Protein AF-0000000072587502 (afdb_homodimer)

Sequence (162 aa):
MARVSGKLDKDGNLVLLGAAIRARRKELAMSQEVLADFVEIDRSHLGKIERGERNVTFMNIIRIARVMQLLPSELLRNAGLMARVSGKLDKDGNLVLLGAAIRARRKELAMSQEVLADFVEIDRSHLGKIERGERNVTFMNIIRIARVMQLLPSELLRNAGL

Structure (mmCIF, N/CA/C/O backbone):
data_AF-0000000072587502-model_v1
#
loop_
_entity.id
_entity.type
_entity.pdbx_description
1 polymer 'DNA-binding regulatory protein'
#
loop_
_atom_site.group_PDB
_atom_site.id
_atom_site.type_symbol
_atom_site.label_atom_id
_atom_site.label_alt_id
_atom_site.label_comp_id
_atom_site.label_asym_id
_atom_site.label_entity_id
_atom_site.label_seq_id
_atom_site.pdbx_PDB_ins_code
_atom_site.Cartn_x
_atom_site.Cartn_y
_atom_site.Cartn_z
_atom_site.occupancy
_atom_site.B_iso_or_equiv
_atom_site.auth_seq_id
_atom_site.auth_comp_id
_atom_site.auth_asym_id
_atom_site.auth_atom_id
_atom_site.pdbx_PDB_model_num
ATOM 1 N N . MET A 1 1 ? -12.062 9.445 -20.156 1 27.28 1 MET A N 1
ATOM 2 C CA . MET A 1 1 ? -10.852 8.734 -19.766 1 27.28 1 MET A CA 1
ATOM 3 C C . MET A 1 1 ? -11.023 8.078 -18.406 1 27.28 1 MET A C 1
ATOM 5 O O . MET A 1 1 ? -11.422 8.727 -17.438 1 27.28 1 MET A O 1
ATOM 9 N N . ALA A 1 2 ? -11.18 6.875 -18.266 1 32.72 2 ALA A N 1
ATOM 10 C CA . ALA A 1 2 ? -11.68 6.215 -17.047 1 32.72 2 ALA A CA 1
ATOM 11 C C . ALA A 1 2 ? -10.773 6.488 -15.859 1 32.72 2 ALA A C 1
ATOM 13 O O . ALA A 1 2 ? -9.555 6.293 -15.945 1 32.72 2 ALA A O 1
ATOM 14 N N . ARG A 1 3 ? -10.859 7.648 -15.164 1 35.44 3 ARG A N 1
ATOM 15 C CA . ARG A 1 3 ? -10.086 7.984 -13.969 1 35.44 3 ARG A CA 1
ATOM 16 C C . ARG A 1 3 ? -9.617 6.723 -13.25 1 35.44 3 ARG A C 1
ATOM 18 O O . ARG A 1 3 ? -10.32 5.719 -13.227 1 35.44 3 ARG A O 1
ATOM 25 N N . VAL A 1 4 ? -8.539 6.562 -13.312 1 40.62 4 VAL A N 1
ATOM 26 C CA . VAL A 1 4 ? -7.973 5.367 -12.695 1 40.62 4 VAL A CA 1
ATOM 27 C C . VAL A 1 4 ? -8.859 4.906 -11.547 1 40.62 4 VAL A C 1
ATOM 29 O O . VAL A 1 4 ? -8.984 5.598 -10.531 1 40.62 4 VAL A O 1
ATOM 32 N N . SER A 1 5 ? -10.164 4.652 -11.742 1 41 5 SER A N 1
ATOM 33 C CA . SER A 1 5 ? -11.477 4.484 -11.125 1 41 5 SER A CA 1
ATOM 34 C C . SER A 1 5 ? -11.406 3.57 -9.914 1 41 5 SER A C 1
ATOM 36 O O . SER A 1 5 ? -10.711 2.549 -9.938 1 41 5 SER A O 1
ATOM 38 N N . GLY A 1 6 ? -11.398 4.16 -8.578 1 45.53 6 GLY A N 1
ATOM 39 C CA . GLY A 1 6 ? -11.953 3.443 -7.441 1 45.53 6 GLY A CA 1
ATOM 40 C C . GLY A 1 6 ? -12.883 2.314 -7.84 1 45.53 6 GLY A C 1
ATOM 41 O O . GLY A 1 6 ? -13.508 1.686 -6.98 1 45.53 6 GLY A O 1
ATOM 42 N N . LYS A 1 7 ? -13.445 2.52 -8.883 1 48.12 7 LYS A N 1
ATOM 43 C CA . LYS A 1 7 ? -14.469 1.604 -9.367 1 48.12 7 LYS A CA 1
ATOM 44 C C . LYS A 1 7 ? -14.047 0.15 -9.195 1 48.12 7 LYS A C 1
ATOM 46 O O . LYS A 1 7 ? -14.875 -0.717 -8.906 1 48.12 7 LYS A O 1
ATOM 51 N N . LEU A 1 8 ? -12.742 -0.02 -9.469 1 57.72 8 LEU A N 1
ATOM 52 C CA . LEU A 1 8 ? -12.57 -1.469 -9.422 1 57.72 8 LEU A CA 1
ATOM 53 C C . LEU A 1 8 ? -12.352 -1.941 -7.984 1 57.72 8 LEU A C 1
ATOM 55 O O . LEU A 1 8 ? -12.156 -3.135 -7.746 1 57.72 8 LEU A O 1
ATOM 59 N N . ASP A 1 9 ? -12.328 -0.805 -7.102 1 72.94 9 ASP A N 1
ATOM 60 C CA . ASP A 1 9 ? -12.258 -1.211 -5.699 1 72.94 9 ASP A CA 1
ATOM 61 C C . ASP A 1 9 ? -13.609 -1.732 -5.211 1 72.94 9 ASP A C 1
ATOM 63 O O . ASP A 1 9 ? -14.281 -1.08 -4.406 1 72.94 9 ASP A O 1
ATOM 67 N N . LYS A 1 10 ? -13.93 -2.803 -5.707 1 71.19 10 LYS A N 1
ATOM 68 C CA . LYS A 1 10 ? -15.234 -3.4 -5.422 1 71.19 10 LYS A CA 1
ATOM 69 C C . LYS A 1 10 ? -15.422 -3.619 -3.924 1 71.19 10 LYS A C 1
ATOM 71 O O . LYS A 1 10 ? -16.547 -3.553 -3.418 1 71.19 10 LYS A O 1
ATOM 76 N N . ASP A 1 11 ? -14.391 -3.713 -3.25 1 86.06 11 ASP A N 1
ATOM 77 C CA . ASP A 1 11 ? -14.469 -4.082 -1.839 1 86.06 11 ASP A CA 1
ATOM 78 C C . ASP A 1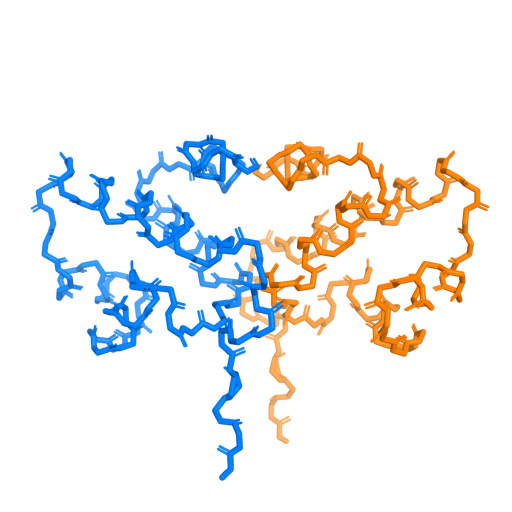 11 ? -14.312 -2.854 -0.943 1 86.06 11 ASP A C 1
ATOM 80 O O . ASP A 1 11 ? -14.414 -2.955 0.281 1 86.06 11 ASP A O 1
ATOM 84 N N . GLY A 1 12 ? -14.133 -1.684 -1.481 1 94.06 12 GLY A N 1
ATOM 85 C CA . GLY A 1 12 ? -14.047 -0.443 -0.727 1 94.06 12 GLY A CA 1
ATOM 86 C C . GLY A 1 12 ? -12.758 -0.297 0.049 1 94.06 12 GLY A C 1
ATOM 87 O O . GLY A 1 12 ? -12.734 0.302 1.126 1 94.06 12 GLY A O 1
ATOM 88 N N . ASN A 1 13 ? -11.727 -0.967 -0.372 1 96.5 13 ASN A N 1
ATOM 89 C CA . ASN A 1 13 ? -10.445 -0.935 0.332 1 96.5 13 ASN A CA 1
ATOM 90 C C . ASN A 1 13 ? -9.859 0.473 0.363 1 96.5 13 ASN A C 1
ATOM 92 O O . ASN A 1 13 ? -9.266 0.881 1.363 1 96.5 13 ASN A O 1
ATOM 96 N N . LEU A 1 14 ? -10.094 1.161 -0.692 1 97 14 LEU A N 1
ATOM 97 C CA . LEU A 1 14 ? -9.578 2.523 -0.759 1 97 14 LEU A CA 1
ATOM 98 C C . LEU A 1 14 ? -10.281 3.422 0.254 1 97 14 LEU A C 1
ATOM 100 O O . LEU A 1 14 ? -9.641 4.254 0.902 1 97 14 LEU A O 1
ATOM 104 N N . VAL A 1 15 ? -11.57 3.205 0.36 1 97.19 15 VAL A N 1
ATOM 105 C CA . VAL A 1 15 ? -12.367 3.996 1.296 1 97.19 15 VAL A CA 1
ATOM 106 C C . VAL A 1 15 ? -11.953 3.664 2.729 1 97.19 15 VAL A C 1
ATOM 108 O O . VAL A 1 15 ? -11.852 4.559 3.574 1 97.19 15 VAL A O 1
ATOM 111 N N . LEU A 1 16 ? -11.711 2.385 3 1 97.81 16 LEU A N 1
ATOM 112 C CA . LEU A 1 16 ? -11.273 1.953 4.324 1 97.81 16 LEU A CA 1
ATOM 113 C C . LEU A 1 16 ? -9.922 2.57 4.68 1 97.81 16 LEU A C 1
ATOM 115 O O . LEU A 1 16 ? -9.742 3.086 5.785 1 97.81 16 LEU A O 1
ATOM 119 N N . LEU A 1 17 ? -9.031 2.545 3.74 1 98.06 17 LEU A N 1
ATOM 120 C CA . LEU A 1 17 ? -7.723 3.139 3.975 1 98.06 17 LEU A CA 1
ATOM 121 C C . LEU A 1 17 ? -7.84 4.645 4.191 1 98.06 17 LEU A C 1
ATOM 123 O O . LEU A 1 17 ? -7.242 5.188 5.125 1 98.06 17 LEU A O 1
ATOM 127 N N . GLY A 1 18 ? -8.539 5.266 3.344 1 98.25 18 GLY A N 1
ATOM 128 C CA . GLY A 1 18 ? -8.734 6.699 3.461 1 98.25 18 GLY A CA 1
ATOM 129 C C . GLY A 1 18 ? -9.328 7.117 4.793 1 98.25 18 GLY A C 1
ATOM 130 O O . GLY A 1 18 ? -8.898 8.102 5.391 1 98.25 18 GLY A O 1
ATOM 131 N N . ALA A 1 19 ? -10.328 6.359 5.234 1 98.25 19 ALA A N 1
ATOM 132 C CA . ALA A 1 19 ? -10.969 6.648 6.512 1 98.25 19 ALA A CA 1
ATOM 133 C C . ALA A 1 19 ? -9.984 6.531 7.668 1 98.25 19 ALA A C 1
ATOM 135 O O . ALA A 1 19 ? -10.023 7.32 8.609 1 98.25 19 ALA A O 1
ATOM 136 N N . ALA A 1 20 ? -9.125 5.523 7.605 1 98.38 20 ALA A N 1
ATOM 137 C CA . ALA A 1 20 ? -8.109 5.348 8.641 1 98.38 20 ALA A CA 1
ATOM 138 C C . ALA A 1 20 ? -7.129 6.52 8.656 1 98.38 20 ALA A C 1
ATOM 140 O O . ALA A 1 20 ? -6.73 6.992 9.719 1 98.38 20 ALA A O 1
ATOM 141 N N . ILE A 1 21 ? -6.746 6.953 7.52 1 98.62 21 ILE A N 1
ATOM 142 C CA . ILE A 1 21 ? -5.844 8.094 7.402 1 98.62 21 ILE A CA 1
ATOM 143 C C . ILE A 1 21 ? -6.504 9.336 7.98 1 98.62 21 ILE A C 1
ATOM 145 O O . ILE A 1 21 ? -5.898 10.062 8.773 1 98.62 21 ILE A O 1
ATOM 149 N N . ARG A 1 22 ? -7.727 9.523 7.566 1 98.62 22 ARG A N 1
ATOM 150 C CA . ARG A 1 22 ? -8.477 10.68 8.055 1 98.62 22 ARG A CA 1
ATOM 151 C C . ARG A 1 22 ? -8.609 10.641 9.578 1 98.62 22 ARG A C 1
ATOM 153 O O . ARG A 1 22 ? -8.406 11.656 10.242 1 98.62 22 ARG A O 1
ATOM 160 N N . ALA A 1 23 ? -9 9.523 10.086 1 98.56 23 ALA A N 1
ATOM 161 C CA . ALA A 1 23 ? -9.18 9.367 11.531 1 98.56 23 ALA A CA 1
ATOM 162 C C . ALA A 1 23 ? -7.891 9.688 12.281 1 98.56 23 ALA A C 1
ATOM 164 O O . ALA A 1 23 ? -7.91 10.406 13.281 1 98.56 23 ALA A O 1
ATOM 165 N N . ARG A 1 24 ? -6.801 9.18 11.805 1 98.25 24 ARG A N 1
ATOM 166 C CA . ARG A 1 24 ? -5.516 9.406 12.461 1 98.25 24 ARG A CA 1
ATOM 167 C C . ARG A 1 24 ? -5.086 10.867 12.336 1 98.25 24 ARG A C 1
ATOM 169 O O . ARG A 1 24 ? -4.531 11.438 13.273 1 98.25 24 ARG A O 1
ATOM 176 N N . ARG A 1 25 ? -5.297 11.352 11.148 1 98.31 25 ARG A N 1
ATOM 177 C CA . ARG A 1 25 ? -4.988 12.766 10.938 1 98.31 25 ARG A CA 1
ATOM 178 C C . ARG A 1 25 ? -5.715 13.641 11.953 1 98.31 25 ARG A C 1
ATOM 180 O O . ARG A 1 25 ? -5.117 14.539 12.547 1 98.31 25 ARG A O 1
ATOM 187 N N . LYS A 1 26 ? -6.953 13.391 12.148 1 98.31 26 LYS A N 1
ATOM 188 C CA . LYS A 1 26 ? -7.77 14.148 13.094 1 98.31 26 LYS A CA 1
ATOM 189 C C . LYS A 1 26 ? -7.305 13.922 14.531 1 98.31 26 LYS A C 1
ATOM 191 O O . LYS A 1 26 ? -7.281 14.852 15.336 1 98.31 26 LYS A O 1
ATOM 196 N N . GLU A 1 27 ? -6.969 12.688 14.859 1 97.62 27 GLU A N 1
ATOM 197 C CA . GLU A 1 27 ? -6.438 12.352 16.172 1 97.62 27 GLU A CA 1
ATOM 198 C C . GLU A 1 27 ? -5.191 13.172 16.484 1 97.62 27 GLU A C 1
ATOM 200 O O . GLU A 1 27 ? -4.961 13.547 17.641 1 97.62 27 GLU A O 1
ATOM 205 N N . LEU A 1 28 ? -4.418 13.438 15.477 1 97.31 28 LEU A N 1
ATOM 206 C CA . LEU A 1 28 ? -3.178 14.188 15.633 1 97.31 28 LEU A CA 1
ATOM 207 C C . LEU A 1 28 ? -3.43 1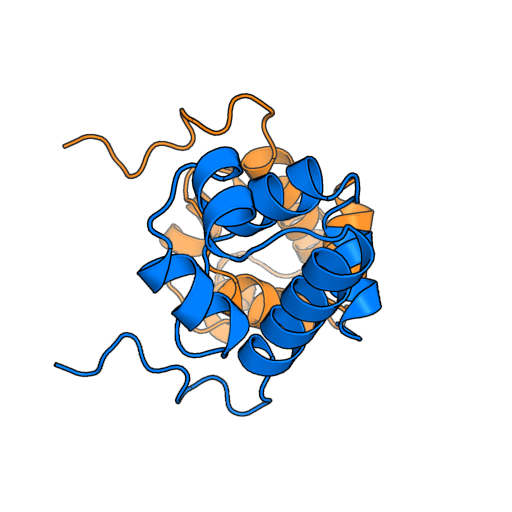5.688 15.508 1 97.31 28 LEU A C 1
ATOM 209 O O . LEU A 1 28 ? -2.484 16.484 15.492 1 97.31 28 LEU A O 1
ATOM 213 N N . ALA A 1 29 ? -4.676 16.094 15.234 1 97.94 29 ALA A N 1
ATOM 214 C CA . ALA A 1 29 ? -5.102 17.5 15.117 1 97.94 29 ALA A CA 1
ATOM 215 C C . ALA A 1 29 ? -4.445 18.172 13.914 1 97.94 29 ALA A C 1
ATOM 217 O O . ALA A 1 29 ? -4.07 19.344 13.984 1 97.94 29 ALA A O 1
ATOM 218 N N . MET A 1 30 ? -4.297 17.438 12.914 1 97.69 30 MET A N 1
ATOM 219 C CA . MET A 1 30 ? -3.752 17.969 11.664 1 97.69 30 MET A CA 1
ATOM 220 C C . MET A 1 30 ? -4.863 18.266 10.664 1 97.69 30 MET A C 1
ATOM 222 O O . MET A 1 30 ? -5.824 17.5 10.562 1 97.69 30 MET A O 1
ATOM 226 N N . SER A 1 31 ? -4.645 19.344 9.953 1 98.25 31 SER A N 1
ATOM 227 C CA . SER A 1 31 ? -5.504 19.578 8.805 1 98.25 31 SER A CA 1
ATOM 228 C C . SER A 1 31 ? -5.023 18.797 7.582 1 98.25 31 SER A C 1
ATOM 230 O O . SER A 1 31 ? -3.916 18.266 7.586 1 98.25 31 SER A O 1
ATOM 232 N N . GLN A 1 32 ? -5.875 18.703 6.609 1 98.25 32 GLN A N 1
ATOM 233 C CA . GLN A 1 32 ? -5.457 18.078 5.359 1 98.25 32 GLN A CA 1
ATOM 234 C C . GLN A 1 32 ? -4.27 18.828 4.746 1 98.25 32 GLN A C 1
ATOM 236 O O . GLN A 1 32 ? -3.367 18.203 4.184 1 98.25 32 GLN A O 1
ATOM 241 N N . GLU A 1 33 ? -4.312 20.156 4.895 1 98.06 33 GLU A N 1
ATOM 242 C CA . GLU A 1 33 ? -3.242 21 4.363 1 98.06 33 GLU A CA 1
ATOM 243 C C . GLU A 1 33 ? -1.906 20.672 5.027 1 98.06 33 GLU A C 1
ATOM 245 O O . GLU A 1 33 ? -0.895 20.5 4.348 1 98.06 33 GLU A O 1
ATOM 250 N N . VAL A 1 34 ? -1.91 20.594 6.336 1 98.06 34 VAL A N 1
ATOM 251 C CA . VAL A 1 34 ? -0.699 20.328 7.102 1 98.06 34 VAL A CA 1
ATOM 252 C C . VAL A 1 34 ? -0.163 18.938 6.746 1 98.06 34 VAL A C 1
ATOM 254 O O . VAL A 1 34 ? 1.027 18.781 6.465 1 98.06 34 VAL A O 1
ATOM 257 N N . LEU A 1 35 ? -0.998 17.906 6.746 1 98 35 LEU A N 1
ATOM 258 C CA . LEU A 1 35 ? -0.565 16.562 6.398 1 98 35 LEU A CA 1
ATOM 259 C C . LEU A 1 35 ? -0.035 16.5 4.969 1 98 35 LEU A C 1
ATOM 261 O O . LEU A 1 35 ? 1.011 15.906 4.711 1 98 35 LEU A O 1
ATOM 265 N N . ALA A 1 36 ? -0.735 17.094 4.051 1 98.19 36 ALA A N 1
ATOM 266 C CA . ALA A 1 36 ? -0.328 17.109 2.648 1 98.19 36 ALA A CA 1
ATOM 267 C C . ALA A 1 36 ? 1.058 17.719 2.482 1 98.19 36 ALA A C 1
ATOM 269 O O . ALA A 1 36 ? 1.874 17.234 1.701 1 98.19 36 ALA A O 1
ATOM 270 N N . ASP A 1 37 ? 1.312 18.797 3.189 1 97.5 37 ASP A N 1
ATOM 271 C CA . ASP A 1 37 ? 2.607 19.469 3.148 1 97.5 37 ASP A CA 1
ATOM 272 C C . ASP A 1 37 ? 3.723 18.547 3.627 1 97.5 37 ASP A C 1
ATOM 274 O O . ASP A 1 37 ? 4.77 18.438 2.986 1 97.5 37 ASP A O 1
ATOM 278 N N . PHE A 1 38 ? 3.48 17.844 4.715 1 96 38 PHE A N 1
ATOM 279 C CA . PHE A 1 38 ? 4.48 16.953 5.281 1 96 38 PHE A CA 1
ATOM 280 C C . PHE A 1 38 ? 4.75 15.781 4.34 1 96 38 PHE A C 1
ATOM 282 O O . PHE A 1 38 ? 5.879 15.289 4.254 1 96 38 PHE A O 1
ATOM 289 N N . VAL A 1 39 ? 3.688 15.336 3.668 1 96.06 39 VAL A N 1
ATOM 290 C CA . VAL A 1 39 ? 3.787 14.188 2.764 1 96.06 39 VAL A CA 1
ATOM 291 C C . VAL A 1 39 ? 4.289 14.656 1.398 1 96.06 39 VAL A C 1
ATOM 293 O O . VAL A 1 39 ? 4.656 13.836 0.555 1 96.06 39 VAL A O 1
ATOM 296 N N . GLU A 1 40 ? 4.297 15.953 1.145 1 95.81 40 GLU A N 1
ATOM 297 C CA . GLU A 1 40 ? 4.758 16.578 -0.091 1 95.81 40 GLU A CA 1
ATOM 298 C C . GLU A 1 40 ? 3.832 16.25 -1.258 1 95.81 40 GLU A C 1
ATOM 300 O O . GLU A 1 40 ? 4.293 15.828 -2.32 1 95.81 40 GLU A O 1
ATOM 305 N N . ILE A 1 41 ? 2.582 16.344 -1.059 1 95.81 41 ILE A N 1
ATOM 306 C CA . ILE A 1 41 ? 1.56 16.25 -2.096 1 95.81 41 ILE A CA 1
ATOM 307 C C . ILE A 1 41 ? 0.583 17.406 -1.965 1 95.81 41 ILE A C 1
ATOM 309 O O . ILE A 1 41 ? 0.627 18.156 -0.987 1 95.81 41 ILE A O 1
ATOM 313 N N . ASP A 1 42 ? -0.23 17.516 -2.963 1 96.88 42 ASP A N 1
ATOM 314 C CA . ASP A 1 42 ? -1.233 18.578 -2.924 1 96.88 42 ASP A CA 1
ATOM 315 C C . ASP A 1 42 ? -2.395 18.203 -2.006 1 96.88 42 ASP A C 1
ATOM 317 O O . ASP A 1 42 ? -2.797 17.031 -1.953 1 96.88 42 ASP A O 1
ATOM 321 N N . ARG A 1 43 ? -2.93 19.203 -1.351 1 97.62 43 ARG A N 1
ATOM 322 C CA . ARG A 1 43 ? -4.066 19 -0.456 1 97.62 43 ARG A CA 1
ATOM 323 C C . ARG A 1 43 ? -5.234 18.359 -1.191 1 97.62 43 ARG A C 1
ATOM 325 O O . ARG A 1 43 ? -5.93 17.5 -0.634 1 97.62 43 ARG A O 1
ATOM 332 N N . SER A 1 44 ? -5.422 18.766 -2.389 1 97.94 44 SER A N 1
ATOM 333 C CA . SER A 1 44 ? -6.5 18.172 -3.174 1 97.94 44 SER A CA 1
ATOM 334 C C . SER A 1 44 ? -6.285 16.672 -3.377 1 97.94 44 SER A C 1
ATOM 336 O O . SER A 1 44 ? -7.238 15.898 -3.318 1 97.94 44 SER A O 1
ATOM 338 N N . HIS A 1 45 ? -5.074 16.312 -3.613 1 97.12 45 HIS A N 1
ATOM 339 C CA . HIS A 1 45 ? -4.719 14.914 -3.775 1 97.12 45 HIS A CA 1
ATOM 340 C C . HIS A 1 45 ? -4.941 14.133 -2.482 1 97.12 45 HIS A C 1
ATOM 342 O O . HIS A 1 45 ? -5.512 13.039 -2.5 1 97.12 45 HIS A O 1
ATOM 348 N N . LEU A 1 46 ? -4.531 14.719 -1.387 1 97.88 46 LEU A N 1
ATOM 349 C CA . LEU A 1 46 ? -4.754 14.07 -0.098 1 97.88 46 LEU A CA 1
ATOM 350 C C . LEU A 1 46 ? -6.242 13.883 0.168 1 97.88 46 LEU A C 1
ATOM 352 O O . LEU A 1 46 ? -6.66 12.836 0.667 1 97.88 46 LEU A O 1
ATOM 356 N N . GLY A 1 47 ? -7.004 14.914 -0.145 1 98.06 47 GLY A N 1
ATOM 357 C CA . GLY A 1 47 ? -8.445 14.805 0.004 1 98.06 47 GLY A CA 1
ATOM 358 C C . GLY A 1 47 ? -9.039 13.641 -0.769 1 98.06 47 GLY A C 1
ATOM 359 O O . GLY A 1 47 ? -9.875 12.906 -0.247 1 98.06 47 GLY A O 1
ATOM 360 N N . LYS A 1 48 ? -8.602 13.453 -1.982 1 97.69 48 LYS A N 1
ATOM 361 C CA . LYS A 1 48 ? -9.07 12.352 -2.812 1 97.69 48 LYS A CA 1
ATOM 362 C C . LYS A 1 48 ? -8.648 11.008 -2.225 1 97.69 48 LYS A C 1
ATOM 364 O O . LYS A 1 48 ? -9.406 10.031 -2.285 1 97.69 48 LYS A O 1
ATOM 369 N N . ILE A 1 49 ? -7.5 10.961 -1.671 1 97.25 49 ILE A N 1
ATOM 370 C CA . ILE A 1 49 ? -7.012 9.75 -1.018 1 97.25 49 ILE A CA 1
ATOM 371 C C . ILE A 1 49 ? -7.891 9.422 0.187 1 97.25 49 ILE A C 1
ATOM 373 O O . ILE A 1 49 ? -8.344 8.281 0.342 1 97.25 49 ILE A O 1
ATOM 377 N N . GLU A 1 50 ? -8.164 10.469 0.976 1 98.12 50 GLU A N 1
ATOM 378 C CA . GLU A 1 50 ? -8.914 10.25 2.207 1 98.12 50 GLU A CA 1
ATOM 379 C C . GLU A 1 50 ? -10.359 9.844 1.905 1 98.12 50 GLU A C 1
ATOM 381 O O . GLU A 1 50 ? -11.016 9.211 2.738 1 98.12 50 GLU A O 1
ATOM 386 N N . ARG A 1 51 ? -10.797 10.148 0.739 1 96.88 51 ARG A N 1
ATOM 387 C CA . ARG A 1 51 ? -12.164 9.797 0.357 1 96.88 51 ARG A CA 1
ATOM 388 C C . ARG A 1 51 ? -12.188 8.516 -0.46 1 96.88 51 ARG A C 1
ATOM 390 O O . ARG A 1 51 ? -13.25 8.07 -0.902 1 96.88 51 ARG A O 1
ATOM 397 N N . GLY A 1 52 ? -11.078 7.941 -0.699 1 96.44 52 GLY A N 1
ATOM 398 C CA . GLY A 1 52 ? -11 6.699 -1.449 1 96.44 52 GLY A CA 1
ATOM 399 C C . GLY A 1 52 ? -11.227 6.887 -2.938 1 96.44 52 GLY A C 1
ATOM 400 O O . GLY A 1 52 ? -11.641 5.953 -3.629 1 96.44 52 GLY A O 1
ATOM 401 N N . GLU A 1 53 ? -10.93 7.992 -3.479 1 95.06 53 GLU A N 1
ATOM 402 C CA . GLU A 1 53 ? -11.203 8.305 -4.879 1 95.06 53 GLU A CA 1
ATOM 403 C C . GLU A 1 53 ? -9.977 8.062 -5.75 1 95.06 53 GLU A C 1
ATOM 405 O O . GLU A 1 53 ? -10.078 8.023 -6.977 1 95.06 53 GLU A O 1
ATOM 410 N N . ARG A 1 54 ? -8.867 7.895 -5.148 1 92.31 54 ARG A N 1
ATOM 411 C CA . ARG A 1 54 ? -7.625 7.676 -5.875 1 92.31 54 ARG A CA 1
ATOM 412 C C . ARG A 1 54 ? -6.902 6.434 -5.363 1 92.31 54 ARG A C 1
ATOM 414 O O . ARG A 1 54 ? -6.883 6.172 -4.16 1 92.31 54 ARG A O 1
ATOM 421 N N . ASN A 1 55 ? -6.402 5.734 -6.324 1 93.44 55 ASN A N 1
ATOM 422 C CA . ASN A 1 55 ? -5.527 4.625 -5.973 1 93.44 55 ASN A CA 1
ATOM 423 C C . ASN A 1 55 ? -4.145 5.109 -5.555 1 93.44 55 ASN A C 1
ATOM 425 O O . ASN A 1 55 ? -3.311 5.43 -6.402 1 93.44 55 ASN A O 1
ATOM 429 N N . VAL A 1 56 ? -3.947 5.215 -4.254 1 94.81 56 VAL A N 1
ATOM 430 C CA . VAL A 1 56 ? -2.715 5.742 -3.682 1 94.81 56 VAL A CA 1
ATOM 431 C C . VAL A 1 56 ? -1.565 4.773 -3.939 1 94.81 56 VAL A C 1
ATOM 433 O O . VAL A 1 56 ? -1.775 3.561 -4.027 1 94.81 56 VAL A O 1
ATOM 436 N N . THR A 1 57 ? -0.379 5.293 -4.117 1 94.5 57 THR A N 1
ATOM 437 C CA . THR A 1 57 ? 0.8 4.457 -4.309 1 94.5 57 THR A CA 1
ATOM 438 C C . THR A 1 57 ? 1.356 3.992 -2.965 1 94.5 57 THR A C 1
ATOM 440 O O . THR A 1 57 ? 1.048 4.578 -1.925 1 94.5 57 THR A O 1
ATOM 443 N N . PHE A 1 58 ? 2.139 2.996 -3.047 1 96.88 58 PHE A N 1
ATOM 444 C CA . PHE A 1 58 ? 2.748 2.449 -1.84 1 96.88 58 PHE A CA 1
ATOM 445 C C . PHE A 1 58 ? 3.672 3.473 -1.189 1 96.88 58 PHE A C 1
ATOM 447 O O . PHE A 1 58 ? 3.664 3.637 0.032 1 96.88 58 PHE A O 1
ATOM 454 N N . MET A 1 59 ? 4.402 4.242 -1.916 1 95.44 59 MET A N 1
ATOM 455 C CA . MET A 1 59 ? 5.332 5.215 -1.349 1 95.44 59 MET A CA 1
ATOM 456 C C . MET A 1 59 ? 4.582 6.324 -0.62 1 95.44 59 MET A C 1
ATOM 458 O O . MET A 1 59 ? 5.055 6.832 0.399 1 95.44 59 MET A O 1
ATOM 462 N N . ASN A 1 60 ? 3.418 6.676 -1.113 1 95.38 60 ASN A N 1
ATOM 463 C CA . ASN A 1 60 ? 2.623 7.672 -0.402 1 95.38 60 ASN A CA 1
ATOM 464 C C . ASN A 1 60 ? 2.107 7.129 0.929 1 95.38 60 ASN A C 1
ATOM 466 O O . ASN A 1 60 ? 2.025 7.867 1.913 1 95.38 60 ASN A O 1
ATOM 470 N N . ILE A 1 61 ? 1.784 5.859 0.938 1 97.56 61 ILE A N 1
ATOM 471 C CA . ILE A 1 61 ? 1.347 5.234 2.182 1 97.56 61 ILE A CA 1
ATOM 472 C C . ILE A 1 61 ? 2.486 5.258 3.199 1 97.56 61 ILE A C 1
ATOM 474 O O . ILE A 1 61 ? 2.27 5.566 4.375 1 97.56 61 ILE A O 1
ATOM 478 N N . ILE A 1 62 ? 3.68 4.98 2.738 1 97.5 62 ILE A N 1
ATOM 479 C CA . ILE A 1 62 ? 4.863 5.008 3.59 1 97.5 62 ILE A CA 1
ATOM 480 C C . ILE A 1 62 ? 5.047 6.402 4.176 1 97.5 62 ILE A C 1
ATOM 482 O O . ILE A 1 62 ? 5.266 6.555 5.379 1 97.5 62 ILE A O 1
ATOM 486 N N . ARG A 1 63 ? 4.957 7.395 3.393 1 96.38 63 ARG A N 1
ATOM 487 C CA . ARG A 1 63 ? 5.156 8.773 3.838 1 96.38 63 ARG A CA 1
ATOM 488 C C . ARG A 1 63 ? 4.074 9.188 4.824 1 96.38 63 ARG A C 1
ATOM 490 O O . ARG A 1 63 ? 4.367 9.805 5.855 1 96.38 63 ARG A O 1
ATOM 497 N N . ILE A 1 64 ? 2.863 8.852 4.484 1 97.88 64 ILE A N 1
ATOM 498 C CA . ILE A 1 64 ? 1.74 9.188 5.352 1 97.88 64 ILE A CA 1
ATOM 499 C C . ILE A 1 64 ? 1.919 8.516 6.711 1 97.88 64 ILE A C 1
ATOM 501 O O . ILE A 1 64 ? 1.792 9.164 7.754 1 97.88 64 ILE A O 1
ATOM 505 N N . ALA A 1 65 ? 2.193 7.25 6.684 1 98.12 65 ALA A N 1
ATOM 506 C CA . ALA A 1 65 ? 2.391 6.512 7.93 1 98.12 65 ALA A CA 1
ATOM 507 C C . ALA A 1 65 ? 3.521 7.121 8.75 1 98.12 65 ALA A C 1
ATOM 509 O O . ALA A 1 65 ? 3.408 7.246 9.977 1 98.12 65 ALA A O 1
ATOM 510 N N . ARG A 1 66 ? 4.566 7.508 8.094 1 96.56 66 ARG A N 1
ATOM 511 C CA . ARG A 1 66 ? 5.719 8.102 8.766 1 96.56 66 ARG A CA 1
ATOM 512 C C . ARG A 1 66 ? 5.336 9.391 9.484 1 96.56 66 ARG A C 1
ATOM 514 O O . ARG A 1 66 ? 5.684 9.586 10.648 1 96.56 66 ARG A O 1
ATOM 521 N N . VAL A 1 67 ? 4.629 10.219 8.766 1 97 67 VAL A N 1
ATOM 522 C CA . VAL A 1 67 ? 4.215 11.484 9.352 1 97 67 VAL A CA 1
ATOM 523 C C . VAL A 1 67 ? 3.314 11.234 10.555 1 97 67 VAL A C 1
ATOM 525 O O . VAL A 1 67 ? 3.357 11.977 11.539 1 97 67 VAL A O 1
ATOM 528 N N . MET A 1 68 ? 2.604 10.164 10.484 1 97.31 68 MET A N 1
ATOM 529 C CA . MET A 1 68 ? 1.641 9.836 11.531 1 97.31 68 MET A CA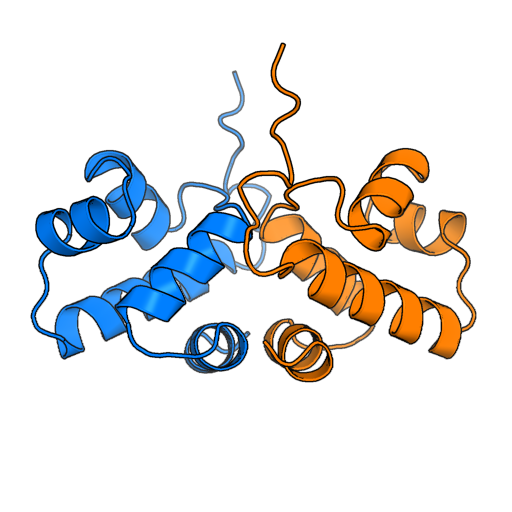 1
ATOM 530 C C . MET A 1 68 ? 2.295 9.016 12.641 1 97.31 68 MET A C 1
ATOM 532 O O . MET A 1 68 ? 1.629 8.602 13.594 1 97.31 68 MET A O 1
ATOM 536 N N . GLN A 1 69 ? 3.555 8.688 12.469 1 96.5 69 GLN A N 1
ATOM 537 C CA . GLN A 1 69 ? 4.324 7.922 13.445 1 96.5 69 GLN A CA 1
ATOM 538 C C . GLN A 1 69 ? 3.744 6.523 13.625 1 96.5 69 GLN A C 1
ATOM 540 O O . GLN A 1 69 ? 3.568 6.059 14.75 1 96.5 69 GLN A O 1
ATOM 545 N N . LEU A 1 70 ? 3.373 5.914 12.555 1 97.5 70 LEU A N 1
ATOM 546 C CA . LEU A 1 70 ? 2.898 4.535 12.484 1 97.5 70 LEU A CA 1
ATOM 547 C C . LEU A 1 70 ? 3.709 3.732 11.477 1 97.5 70 LEU A C 1
ATOM 549 O O . LEU A 1 70 ? 4.242 4.293 10.516 1 97.5 70 LEU A O 1
ATOM 553 N N . LEU A 1 71 ? 3.73 2.436 11.789 1 97.69 71 LEU A N 1
ATOM 554 C CA . LEU A 1 71 ? 4.137 1.556 10.695 1 97.69 71 LEU A CA 1
ATOM 555 C C . LEU A 1 71 ? 3.033 1.441 9.648 1 97.69 71 LEU A C 1
ATOM 557 O O . LEU A 1 71 ? 1.849 1.48 9.984 1 97.69 71 LEU A O 1
ATOM 561 N N . PRO A 1 72 ? 3.422 1.272 8.438 1 98.06 72 PRO A N 1
ATOM 562 C CA . PRO A 1 72 ? 2.396 1.054 7.418 1 98.06 72 PRO A CA 1
ATOM 563 C C . PRO A 1 72 ? 1.463 -0.106 7.758 1 98.06 72 PRO A C 1
ATOM 565 O O . PRO A 1 72 ? 0.257 -0.026 7.508 1 98.06 72 PRO A O 1
ATOM 568 N N . SER A 1 73 ? 2.045 -1.146 8.359 1 98.56 73 SER A N 1
ATOM 569 C CA . SER A 1 73 ? 1.227 -2.289 8.75 1 98.56 73 SER A CA 1
ATOM 570 C C . SER A 1 73 ? 0.201 -1.896 9.805 1 98.56 73 SER A C 1
ATOM 572 O O . SER A 1 73 ? -0.929 -2.389 9.797 1 98.56 73 SER A O 1
ATOM 574 N N . GLU A 1 74 ? 0.591 -1.008 10.711 1 98.25 74 GLU A N 1
ATOM 575 C CA . GLU A 1 74 ? -0.323 -0.534 11.742 1 98.25 74 GLU A CA 1
ATOM 576 C C . GLU A 1 74 ? -1.439 0.319 11.148 1 98.25 74 GLU A C 1
ATOM 578 O O . GLU A 1 74 ? -2.598 0.207 11.555 1 98.25 74 GLU A O 1
ATOM 583 N N . LEU A 1 75 ? -1.064 1.142 10.234 1 98.31 75 LEU A N 1
ATOM 584 C CA . LEU A 1 75 ? -2.061 1.968 9.562 1 98.31 75 LEU A CA 1
ATOM 585 C C . LEU A 1 75 ? -3.096 1.103 8.852 1 98.31 75 LEU A C 1
ATOM 587 O O . LEU A 1 75 ? -4.297 1.364 8.945 1 98.31 75 LEU A O 1
ATOM 591 N N . LEU A 1 76 ? -2.619 0.042 8.148 1 98.44 76 LEU A N 1
ATOM 592 C CA . LEU A 1 76 ? -3.533 -0.854 7.445 1 98.44 76 LEU A CA 1
ATOM 593 C C . LEU A 1 76 ? -4.363 -1.662 8.438 1 98.44 76 LEU A C 1
ATOM 595 O O . LEU A 1 76 ? -5.547 -1.921 8.195 1 98.44 76 LEU A O 1
ATOM 599 N N . ARG A 1 77 ? -3.721 -2.008 9.508 1 98.06 77 ARG A N 1
ATOM 600 C CA . ARG A 1 77 ? -4.457 -2.727 10.547 1 98.06 77 ARG A CA 1
ATOM 601 C C . ARG A 1 77 ? -5.594 -1.872 11.102 1 98.06 77 ARG A C 1
ATOM 603 O O . ARG A 1 77 ? -6.703 -2.363 11.305 1 98.06 77 ARG A O 1
ATOM 610 N N . ASN A 1 78 ? -5.273 -0.625 11.336 1 97.62 78 ASN A N 1
ATOM 611 C CA . ASN A 1 78 ? -6.285 0.306 11.82 1 97.62 78 ASN A CA 1
ATOM 612 C C . ASN A 1 78 ? -7.449 0.428 10.836 1 97.62 78 ASN A C 1
ATOM 614 O O . ASN A 1 78 ? -8.578 0.708 11.242 1 97.62 78 ASN A O 1
ATOM 618 N N . ALA A 1 79 ? -7.152 0.196 9.594 1 97.56 79 ALA A N 1
ATOM 619 C CA . ALA A 1 79 ? -8.164 0.266 8.539 1 97.56 79 ALA A CA 1
ATOM 620 C C . ALA A 1 79 ? -8.906 -1.059 8.406 1 97.56 79 ALA A C 1
ATOM 622 O O . ALA A 1 79 ? -9.852 -1.173 7.617 1 97.56 79 ALA A O 1
ATOM 623 N N . GLY A 1 80 ? -8.484 -2.096 9.156 1 96.5 80 GLY A N 1
ATOM 624 C CA . GLY A 1 80 ? -9.086 -3.416 9.062 1 96.5 80 GLY A CA 1
ATOM 625 C C . GLY A 1 80 ? -8.625 -4.191 7.84 1 96.5 80 GLY A C 1
ATOM 626 O O . GLY A 1 80 ? -9.344 -5.062 7.344 1 96.5 80 GLY A O 1
ATOM 627 N N . LEU A 1 81 ? -7.438 -3.764 7.434 1 96.25 81 LEU A N 1
ATOM 628 C CA . LEU A 1 81 ? -6.902 -4.367 6.219 1 96.25 81 LEU A CA 1
ATOM 629 C C . LEU A 1 81 ? -5.645 -5.176 6.523 1 96.25 81 LEU A C 1
ATOM 631 O O . LEU A 1 81 ? -4.969 -4.926 7.52 1 96.25 81 LEU A O 1
ATOM 635 N N . MET B 1 1 ? 13.633 9.758 -19.219 1 27.34 1 MET B N 1
ATOM 636 C CA . MET B 1 1 ? 12.383 9.945 -18.5 1 27.34 1 MET B CA 1
ATOM 637 C C . MET B 1 1 ? 12.438 9.266 -17.125 1 27.34 1 MET B C 1
ATOM 639 O O . MET B 1 1 ? 12.789 8.094 -17.031 1 27.34 1 MET B O 1
ATOM 643 N N . ALA B 1 2 ? 12.539 9.906 -16.078 1 33.19 2 ALA B N 1
ATOM 644 C CA . ALA B 1 2 ? 12.969 9.352 -14.797 1 33.19 2 ALA B CA 1
ATOM 645 C C . ALA B 1 2 ? 12.016 8.25 -14.336 1 33.19 2 ALA B C 1
ATOM 647 O O . ALA B 1 2 ? 10.797 8.445 -14.305 1 33.19 2 ALA B O 1
ATOM 648 N N . ARG B 1 3 ? 12.141 7 -14.828 1 35.56 3 ARG B N 1
ATOM 649 C CA . ARG B 1 3 ? 11.328 5.867 -14.383 1 35.56 3 ARG B CA 1
ATOM 650 C C . ARG B 1 3 ? 10.773 6.102 -12.984 1 35.56 3 ARG B C 1
ATOM 652 O O . ARG B 1 3 ? 11.445 6.699 -12.141 1 35.56 3 ARG B O 1
ATOM 659 N N . VAL B 1 4 ? 9.695 6.273 -12.953 1 40.31 4 VAL B N 1
ATOM 660 C CA . 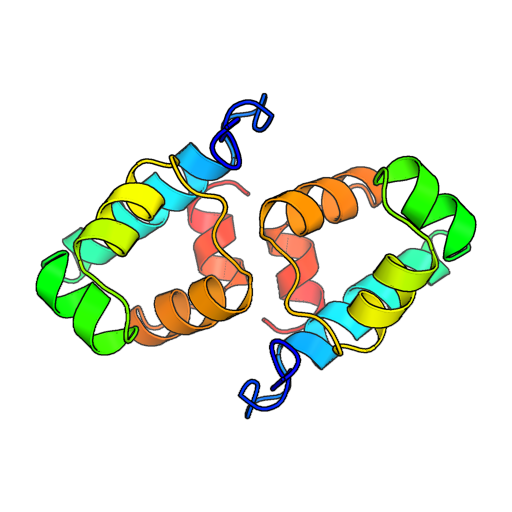VAL B 1 4 ? 9.047 6.543 -11.672 1 40.31 4 VAL B CA 1
ATOM 661 C C . VAL B 1 4 ? 9.852 5.898 -10.539 1 40.31 4 VAL B C 1
ATOM 663 O O . VAL B 1 4 ? 9.93 4.672 -10.453 1 40.31 4 VAL B O 1
ATOM 666 N N . SER B 1 5 ? 11.141 6.168 -10.391 1 41.31 5 SER B N 1
ATOM 667 C CA . SER B 1 5 ? 12.406 5.773 -9.789 1 41.31 5 SER B CA 1
ATOM 668 C C . SER B 1 5 ? 12.234 5.395 -8.328 1 41.31 5 SER B C 1
ATOM 670 O O . SER B 1 5 ? 11.523 6.074 -7.582 1 41.31 5 SER B O 1
ATOM 672 N N . GLY B 1 6 ? 12.18 4 -7.969 1 45.62 6 GLY B N 1
ATOM 673 C CA . GLY B 1 6 ? 12.656 3.533 -6.676 1 45.62 6 GLY B CA 1
ATOM 674 C C . GLY B 1 6 ? 13.586 4.52 -5.992 1 45.62 6 GLY B C 1
ATOM 675 O O . GLY B 1 6 ? 14.156 4.219 -4.941 1 45.62 6 GLY B O 1
ATOM 676 N N . LYS B 1 7 ? 14.172 5.215 -6.77 1 48.22 7 LYS B N 1
ATOM 677 C CA . LYS B 1 7 ? 15.203 6.137 -6.297 1 48.22 7 LYS B CA 1
ATOM 678 C C . LYS B 1 7 ? 14.742 6.879 -5.047 1 48.22 7 LYS B C 1
ATOM 680 O O . LYS B 1 7 ? 15.539 7.152 -4.148 1 48.22 7 LYS B O 1
ATOM 685 N N . LEU B 1 8 ? 13.445 7.25 -5.145 1 57.91 8 LEU B N 1
ATOM 686 C CA . LEU B 1 8 ? 13.25 8.086 -3.969 1 57.91 8 LEU B CA 1
ATOM 687 C C . LEU B 1 8 ? 12.961 7.238 -2.738 1 57.91 8 LEU B C 1
ATOM 689 O O . LEU B 1 8 ? 12.711 7.773 -1.655 1 57.91 8 LEU B O 1
ATOM 693 N N . ASP B 1 9 ? 12.922 5.859 -3.113 1 72.31 9 ASP B N 1
ATOM 694 C CA . ASP B 1 9 ? 12.789 4.992 -1.947 1 72.31 9 ASP B CA 1
ATOM 695 C C . ASP B 1 9 ? 14.109 4.895 -1.181 1 72.31 9 ASP B C 1
ATOM 697 O O . ASP B 1 9 ? 14.758 3.848 -1.191 1 72.31 9 ASP B O 1
ATOM 701 N N . LYS B 1 10 ? 14.422 5.922 -0.615 1 70.94 10 LYS B N 1
ATOM 702 C CA . LYS B 1 10 ? 15.695 6.031 0.086 1 70.94 10 LYS B CA 1
ATOM 703 C C . LYS B 1 10 ? 15.812 4.973 1.18 1 70.94 10 LYS B C 1
ATOM 705 O O . LYS B 1 10 ? 16.906 4.512 1.486 1 70.94 10 LYS B O 1
ATOM 710 N N . ASP B 1 11 ? 14.758 4.504 1.616 1 85.88 11 ASP B N 1
ATOM 711 C CA . ASP B 1 11 ? 14.773 3.607 2.768 1 85.88 11 ASP B CA 1
ATOM 712 C C . ASP B 1 11 ? 14.594 2.154 2.334 1 85.88 11 ASP B C 1
ATOM 714 O O . ASP B 1 11 ? 14.633 1.244 3.164 1 85.88 11 ASP B O 1
ATOM 718 N N . GLY B 1 12 ? 14.461 1.874 1.07 1 94.06 12 GLY B N 1
ATOM 719 C CA . GLY B 1 12 ? 14.375 0.522 0.542 1 94.06 12 GLY B CA 1
ATOM 720 C C . GLY B 1 12 ? 13.047 -0.15 0.838 1 94.06 12 GLY B C 1
ATOM 721 O O . GLY B 1 12 ? 12.992 -1.368 1.019 1 94.06 12 GLY B O 1
ATOM 722 N N . ASN B 1 13 ? 12.031 0.617 1.073 1 96.56 13 ASN B N 1
ATOM 723 C CA . ASN B 1 13 ? 10.719 0.07 1.419 1 96.56 13 ASN B CA 1
ATOM 724 C C . ASN B 1 13 ? 10.164 -0.799 0.296 1 96.56 13 ASN B C 1
ATOM 726 O O . ASN B 1 13 ? 9.531 -1.828 0.555 1 96.56 13 ASN B O 1
ATOM 730 N N . LEU B 1 14 ? 10.445 -0.388 -0.883 1 96.94 14 LEU B N 1
ATOM 731 C CA . LEU B 1 14 ? 9.969 -1.155 -2.027 1 96.94 14 LEU B CA 1
ATOM 732 C C . LEU B 1 14 ? 10.641 -2.52 -2.09 1 96.94 14 LEU B C 1
ATOM 734 O O . LEU B 1 14 ? 9.992 -3.527 -2.381 1 96.94 14 LEU B O 1
ATOM 738 N N . VAL B 1 15 ? 11.93 -2.496 -1.8 1 97.12 15 VAL B N 1
ATOM 739 C CA . VAL B 1 15 ? 12.695 -3.736 -1.824 1 97.12 15 VAL B CA 1
ATOM 740 C C . VAL B 1 15 ? 12.219 -4.66 -0.707 1 97.12 15 VAL B C 1
ATOM 742 O O . VAL B 1 15 ? 12.102 -5.875 -0.903 1 97.12 15 VAL B O 1
ATOM 745 N N . LEU B 1 16 ? 11.945 -4.098 0.458 1 97.81 16 LEU B N 1
ATOM 746 C CA . LEU B 1 16 ? 11.438 -4.871 1.587 1 97.81 16 LEU B CA 1
ATOM 747 C C . LEU B 1 16 ? 10.086 -5.5 1.258 1 97.81 16 LEU B C 1
ATOM 749 O O . LEU B 1 16 ? 9.867 -6.684 1.515 1 97.81 16 LEU B O 1
ATOM 753 N N . LEU B 1 17 ? 9.234 -4.723 0.679 1 98.06 17 LEU B N 1
ATOM 754 C CA . LEU B 1 17 ? 7.93 -5.242 0.291 1 98.06 17 LEU B CA 1
ATOM 755 C C . LEU B 1 17 ? 8.07 -6.332 -0.764 1 98.06 17 LEU B C 1
ATOM 757 O O . LEU B 1 17 ? 7.445 -7.391 -0.654 1 98.06 17 LEU B O 1
ATOM 761 N N . GLY B 1 18 ? 8.828 -6.047 -1.746 1 98.19 18 GLY B N 1
ATOM 762 C CA . GLY B 1 18 ? 9.047 -7.02 -2.807 1 98.19 18 GLY B CA 1
ATOM 763 C C . GLY B 1 18 ? 9.594 -8.344 -2.301 1 98.19 18 GLY B C 1
ATOM 764 O O . GLY B 1 18 ? 9.156 -9.406 -2.736 1 98.19 18 GLY B O 1
ATOM 765 N N . ALA B 1 19 ? 10.547 -8.258 -1.387 1 98.19 19 ALA B N 1
ATOM 766 C CA . ALA B 1 19 ? 11.141 -9.4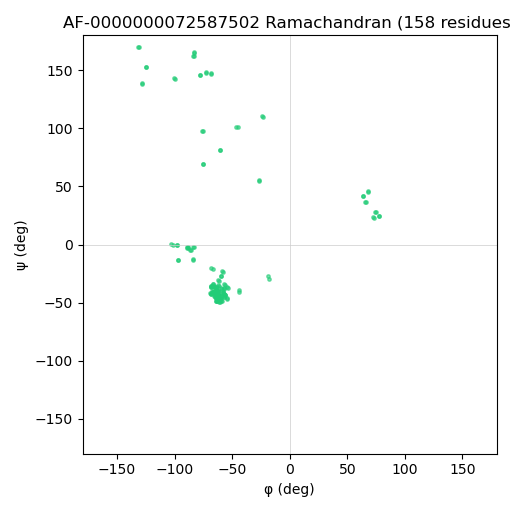61 -0.812 1 98.19 19 ALA B CA 1
ATOM 767 C C . ALA B 1 19 ? 10.102 -10.289 -0.061 1 98.19 19 ALA B C 1
ATOM 769 O O . ALA B 1 19 ? 10.117 -11.516 -0.113 1 98.19 19 ALA B O 1
ATOM 770 N N . ALA B 1 20 ? 9.219 -9.617 0.662 1 98.44 20 ALA B N 1
ATOM 771 C CA . ALA B 1 20 ? 8.156 -10.305 1.386 1 98.44 20 ALA B CA 1
ATOM 772 C C . ALA B 1 20 ? 7.203 -11.008 0.422 1 98.44 20 ALA B C 1
ATOM 774 O O . ALA B 1 20 ? 6.77 -12.133 0.679 1 98.44 20 ALA B O 1
ATOM 775 N N . ILE B 1 21 ? 6.879 -10.359 -0.629 1 98.62 21 ILE B N 1
ATOM 776 C CA . ILE B 1 21 ? 6.008 -10.945 -1.644 1 98.62 21 ILE B CA 1
ATOM 777 C C . ILE B 1 21 ? 6.668 -12.172 -2.252 1 98.62 21 ILE B C 1
ATOM 779 O O . ILE B 1 21 ? 6.043 -13.234 -2.367 1 98.62 21 ILE B O 1
ATOM 783 N N . ARG B 1 22 ? 7.914 -11.969 -2.602 1 98.62 22 ARG B N 1
ATOM 784 C CA . ARG B 1 22 ? 8.664 -13.078 -3.186 1 98.62 22 ARG B CA 1
ATOM 785 C C . ARG B 1 22 ? 8.734 -14.266 -2.229 1 98.62 22 ARG B C 1
ATOM 787 O O . ARG B 1 22 ? 8.523 -15.406 -2.633 1 98.62 22 ARG B O 1
ATOM 794 N N . ALA B 1 23 ? 9.086 -14.008 -1.004 1 98.5 23 ALA B N 1
ATOM 795 C CA . ALA B 1 23 ? 9.195 -15.055 0.002 1 98.5 23 ALA B CA 1
ATOM 796 C C . ALA B 1 23 ? 7.883 -15.82 0.15 1 98.5 23 ALA B C 1
ATOM 798 O O . ALA B 1 23 ? 7.875 -17.047 0.185 1 98.5 23 ALA B O 1
ATOM 799 N N . ARG B 1 24 ? 6.809 -15.102 0.216 1 98.25 24 ARG B N 1
ATOM 800 C CA . ARG B 1 24 ? 5.5 -15.734 0.379 1 98.25 24 ARG B CA 1
ATOM 801 C C . ARG B 1 24 ? 5.105 -16.516 -0.872 1 98.25 24 ARG B C 1
ATOM 803 O O . ARG B 1 24 ? 4.523 -17.594 -0.778 1 98.25 24 ARG B O 1
ATOM 810 N N . ARG B 1 25 ? 5.375 -15.883 -1.967 1 98.31 25 ARG B N 1
ATOM 811 C CA . ARG B 1 25 ? 5.105 -16.562 -3.227 1 98.31 25 ARG B CA 1
ATOM 812 C C . ARG B 1 25 ? 5.805 -17.922 -3.273 1 98.31 25 ARG B C 1
ATOM 814 O O . ARG B 1 25 ? 5.199 -18.922 -3.646 1 98.31 25 ARG B O 1
ATOM 821 N N . LYS B 1 26 ? 7.035 -17.938 -2.91 1 98.31 26 LYS B N 1
ATOM 822 C CA . LYS B 1 26 ? 7.824 -19.172 -2.898 1 98.31 26 LYS B CA 1
ATOM 823 C C . LYS B 1 26 ? 7.293 -20.156 -1.865 1 98.31 26 LYS B C 1
ATOM 825 O O . LYS B 1 26 ? 7.258 -21.359 -2.111 1 98.31 26 LYS B O 1
ATOM 830 N N . GLU B 1 27 ? 6.918 -19.656 -0.703 1 97.62 27 GLU B N 1
ATOM 831 C CA . GLU B 1 27 ? 6.328 -20.5 0.341 1 97.62 27 GLU B CA 1
ATOM 832 C C . GLU B 1 27 ? 5.082 -21.219 -0.168 1 97.62 27 GLU B C 1
ATOM 834 O O . GLU B 1 27 ? 4.816 -22.359 0.227 1 97.62 27 GLU B O 1
ATOM 839 N N . LEU B 1 28 ? 4.359 -20.562 -1.031 1 97.31 28 LEU B N 1
ATOM 840 C CA . LEU B 1 28 ? 3.129 -21.109 -1.585 1 97.31 28 LEU B CA 1
ATOM 841 C C . LEU B 1 28 ? 3.418 -21.938 -2.836 1 97.31 28 LEU B C 1
ATOM 843 O O . LEU B 1 28 ? 2.492 -22.391 -3.516 1 97.31 28 LEU B O 1
ATOM 847 N N . ALA B 1 29 ? 4.68 -22 -3.268 1 97.94 29 ALA B N 1
ATOM 848 C CA . ALA B 1 29 ? 5.141 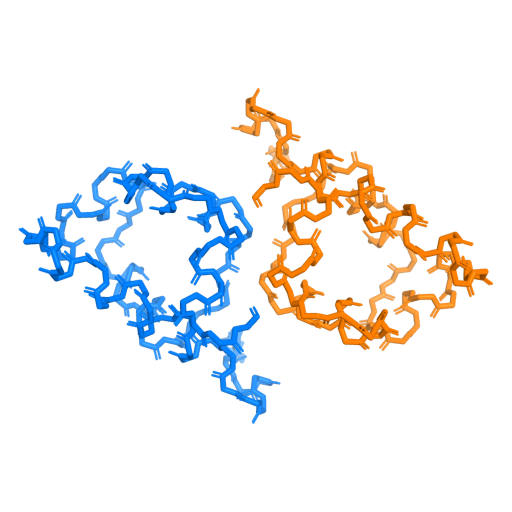-22.766 -4.426 1 97.94 29 ALA B CA 1
ATOM 849 C C . ALA B 1 29 ? 4.551 -22.203 -5.719 1 97.94 29 ALA B C 1
ATOM 851 O O . ALA B 1 29 ? 4.195 -22.969 -6.621 1 97.94 29 ALA B O 1
ATOM 852 N N . MET B 1 30 ? 4.434 -20.969 -5.754 1 97.69 30 MET B N 1
ATOM 853 C CA . MET B 1 30 ? 3.955 -20.297 -6.961 1 97.69 30 MET B CA 1
ATOM 854 C C . MET B 1 30 ? 5.113 -19.703 -7.75 1 97.69 30 MET B C 1
ATOM 856 O O . MET B 1 30 ? 6.066 -19.172 -7.168 1 97.69 30 MET B O 1
ATOM 860 N N . SER B 1 31 ? 4.938 -19.797 -9.047 1 98.25 31 SER B N 1
ATOM 861 C CA . SER B 1 31 ? 5.852 -19.047 -9.898 1 98.25 31 SER B CA 1
ATOM 862 C C . SER B 1 31 ? 5.41 -17.594 -10.047 1 98.25 31 SER B C 1
ATOM 864 O O . SER B 1 31 ? 4.293 -17.25 -9.664 1 98.25 31 SER B O 1
ATOM 866 N N . GLN B 1 32 ? 6.312 -16.797 -10.523 1 98.25 32 GLN B N 1
ATOM 867 C CA . GLN B 1 32 ? 5.938 -15.414 -10.812 1 98.25 32 GLN B CA 1
ATOM 868 C C . GLN B 1 32 ? 4.793 -15.359 -11.828 1 98.25 32 GLN B C 1
ATOM 870 O O . GLN B 1 32 ? 3.906 -14.508 -11.711 1 98.25 32 GLN B O 1
ATOM 875 N N . GLU B 1 33 ? 4.863 -16.281 -12.797 1 98.06 33 GLU B N 1
ATOM 876 C CA . GLU B 1 33 ? 3.836 -16.344 -13.828 1 98.06 33 GLU B CA 1
ATOM 877 C C . GLU B 1 33 ? 2.465 -16.641 -13.234 1 98.06 33 GLU B C 1
ATOM 879 O O . GLU B 1 33 ? 1.482 -15.977 -13.555 1 98.06 33 GLU B O 1
ATOM 884 N N . VAL B 1 34 ? 2.408 -17.625 -12.383 1 98.06 34 VAL B N 1
ATOM 885 C CA . VAL B 1 34 ? 1.157 -18.047 -11.758 1 98.06 34 VAL B CA 1
ATOM 886 C C . VAL B 1 34 ? 0.609 -16.906 -10.898 1 98.06 34 VAL B C 1
ATOM 888 O O . VAL B 1 34 ? -0.571 -16.562 -11 1 98.06 34 VAL B O 1
ATOM 891 N N . LEU B 1 35 ? 1.418 -16.281 -10.039 1 98 35 LEU B N 1
ATOM 892 C CA . LEU B 1 35 ? 0.975 -15.18 -9.195 1 98 35 LEU B CA 1
ATOM 893 C C . LEU B 1 35 ? 0.507 -14.008 -10.047 1 98 35 LEU B C 1
ATOM 895 O O . LEU B 1 35 ? -0.539 -13.414 -9.773 1 98 35 LEU B O 1
ATOM 899 N N . ALA B 1 36 ? 1.261 -13.664 -11.047 1 98.12 36 ALA B N 1
ATOM 900 C CA . ALA B 1 36 ? 0.918 -12.547 -11.922 1 98.12 36 ALA B CA 1
ATOM 901 C C . ALA B 1 36 ? -0.446 -12.758 -12.57 1 98.12 36 ALA B C 1
ATOM 903 O O . ALA B 1 36 ? -1.236 -11.82 -12.695 1 98.12 36 ALA B O 1
ATOM 904 N N . ASP B 1 37 ? -0.703 -13.961 -13 1 97.5 37 ASP B N 1
ATOM 905 C CA . ASP B 1 37 ? -1.982 -14.312 -13.617 1 97.5 37 ASP B CA 1
ATOM 906 C C . ASP B 1 37 ? -3.135 -14.094 -12.641 1 97.5 37 ASP B C 1
ATOM 908 O O . ASP B 1 37 ? -4.16 -13.508 -12.992 1 97.5 37 ASP B O 1
ATOM 912 N N . PHE B 1 38 ? -2.963 -14.539 -11.43 1 95.94 38 PHE B N 1
ATOM 913 C CA . PHE B 1 38 ? -4.004 -14.414 -10.414 1 95.94 38 PHE B CA 1
ATOM 914 C C . PHE B 1 38 ? -4.254 -12.945 -10.07 1 95.94 38 PHE B C 1
ATOM 916 O O . PHE B 1 38 ? -5.387 -12.555 -9.789 1 95.94 38 PHE B O 1
ATOM 923 N N . VAL B 1 39 ? -3.18 -12.172 -10.078 1 96 39 VAL B N 1
ATOM 924 C CA . VAL B 1 39 ? -3.262 -10.766 -9.719 1 96 39 VAL B CA 1
ATOM 925 C C . VAL B 1 39 ? -3.688 -9.945 -10.938 1 96 39 VAL B C 1
ATOM 927 O O . VAL B 1 39 ? -4.031 -8.766 -10.82 1 96 39 VAL B O 1
ATOM 930 N N . GLU B 1 40 ? -3.662 -10.531 -12.117 1 95.81 40 GLU B N 1
ATOM 931 C CA . GLU B 1 40 ? -4.055 -9.922 -13.391 1 95.81 40 GLU B CA 1
ATOM 932 C C . GLU B 1 40 ? -3.084 -8.82 -13.797 1 95.81 40 GLU B C 1
ATOM 934 O O . GLU B 1 40 ? -3.502 -7.707 -14.125 1 95.81 40 GLU B O 1
ATOM 939 N N . ILE B 1 41 ? -1.845 -9.078 -13.695 1 95.81 41 ILE B N 1
ATOM 940 C CA . ILE B 1 41 ? -0.78 -8.219 -14.211 1 95.81 41 ILE B CA 1
ATOM 941 C C . ILE B 1 41 ? 0.214 -9.055 -15.008 1 95.81 41 ILE B C 1
ATOM 943 O O . ILE B 1 41 ? 0.136 -10.289 -15.016 1 95.81 41 ILE B O 1
ATOM 947 N N . ASP B 1 42 ? 1.081 -8.344 -15.672 1 96.94 42 ASP B N 1
ATOM 948 C CA . ASP B 1 42 ? 2.102 -9.055 -16.438 1 96.94 42 ASP B CA 1
ATOM 949 C C . ASP B 1 42 ? 3.215 -9.57 -15.531 1 96.94 42 ASP B C 1
ATOM 951 O O . ASP B 1 42 ? 3.576 -8.914 -14.547 1 96.94 42 ASP B O 1
ATOM 955 N N . ARG B 1 43 ? 3.744 -10.719 -15.906 1 97.62 43 ARG B N 1
ATOM 956 C CA . ARG B 1 43 ? 4.836 -11.328 -15.148 1 97.62 43 ARG B CA 1
ATOM 957 C C . ARG B 1 43 ? 6.02 -10.375 -15.039 1 97.62 43 ARG B C 1
ATOM 959 O O . ARG B 1 43 ? 6.672 -10.312 -13.992 1 97.62 43 ARG B O 1
ATOM 966 N N . SER B 1 44 ? 6.266 -9.664 -16.062 1 97.94 44 SER B N 1
ATOM 967 C CA . SER B 1 44 ? 7.363 -8.703 -16.031 1 97.94 44 SER B CA 1
ATOM 968 C C . SER B 1 44 ? 7.125 -7.625 -14.984 1 97.94 44 SER B C 1
ATOM 970 O O . SER B 1 44 ? 8.055 -7.211 -14.289 1 97.94 44 SER B O 1
ATOM 972 N N . HIS B 1 45 ? 5.91 -7.199 -14.898 1 97.12 45 HIS B N 1
ATOM 973 C CA . HIS B 1 45 ? 5.531 -6.207 -13.891 1 97.12 45 HIS B CA 1
ATOM 974 C C . HIS B 1 45 ? 5.684 -6.766 -12.484 1 97.12 45 HIS B C 1
ATOM 976 O O . HIS B 1 45 ? 6.227 -6.094 -11.602 1 97.12 45 HIS B O 1
ATOM 982 N N . LEU B 1 46 ? 5.242 -7.98 -12.297 1 97.81 46 LEU B N 1
ATOM 983 C CA . LEU B 1 46 ? 5.391 -8.617 -10.992 1 97.81 46 LEU B CA 1
ATOM 984 C C . LEU B 1 46 ? 6.863 -8.742 -10.617 1 97.81 46 LEU B C 1
ATOM 986 O O . LEU B 1 46 ? 7.238 -8.516 -9.461 1 97.81 46 LEU B O 1
ATOM 990 N N . GLY B 1 47 ? 7.664 -9.141 -11.586 1 98.06 47 GLY B N 1
ATOM 991 C CA . GLY B 1 47 ? 9.094 -9.219 -11.344 1 98.06 47 GLY B CA 1
ATOM 992 C C . GLY B 1 47 ? 9.695 -7.914 -10.867 1 98.06 47 GLY B C 1
ATOM 993 O O . GLY B 1 47 ? 10.492 -7.898 -9.93 1 98.06 47 GLY B O 1
ATOM 994 N N . LYS B 1 48 ? 9.305 -6.828 -11.469 1 97.62 48 LYS B N 1
ATOM 995 C CA . LYS B 1 48 ? 9.789 -5.508 -11.078 1 97.62 48 LYS B CA 1
ATOM 996 C C . LYS B 1 48 ? 9.312 -5.145 -9.672 1 97.62 48 LYS B C 1
ATOM 998 O O . LYS B 1 48 ? 10.039 -4.52 -8.898 1 97.62 48 LYS B O 1
ATOM 1003 N N . ILE B 1 49 ? 8.141 -5.527 -9.352 1 97.19 49 ILE B N 1
ATOM 1004 C CA . ILE B 1 49 ? 7.594 -5.297 -8.023 1 97.19 49 ILE B CA 1
ATOM 1005 C C . ILE B 1 49 ? 8.406 -6.07 -6.988 1 97.19 49 ILE B C 1
ATOM 1007 O O . ILE B 1 49 ? 8.828 -5.512 -5.973 1 97.19 49 ILE B O 1
ATOM 1011 N N . GLU B 1 50 ? 8.664 -7.344 -7.324 1 98.12 50 GLU B N 1
ATOM 1012 C CA . GLU B 1 50 ? 9.367 -8.203 -6.375 1 98.12 50 GLU B CA 1
ATOM 1013 C C . GLU B 1 50 ? 10.805 -7.746 -6.168 1 98.12 50 GLU B C 1
ATOM 1015 O O . GLU B 1 50 ? 11.414 -8.039 -5.137 1 98.12 50 GLU B O 1
ATOM 1020 N N . ARG B 1 51 ? 11.297 -7.016 -7.098 1 96.88 51 ARG B N 1
ATOM 1021 C CA . ARG B 1 51 ? 12.672 -6.527 -6.992 1 96.88 51 ARG B CA 1
ATOM 1022 C C . ARG B 1 51 ? 12.703 -5.098 -6.469 1 96.88 51 ARG B C 1
ATOM 1024 O O . ARG B 1 51 ? 13.781 -4.504 -6.34 1 96.88 51 ARG B O 1
ATOM 1031 N N . GLY B 1 52 ? 11.594 -4.543 -6.215 1 96.38 52 GLY B N 1
ATOM 1032 C CA . GLY B 1 52 ? 11.523 -3.188 -5.684 1 96.38 52 GLY B CA 1
ATOM 1033 C C . GLY B 1 52 ? 11.82 -2.125 -6.727 1 96.38 52 GLY B C 1
ATOM 1034 O O . GLY B 1 52 ? 12.242 -1.019 -6.391 1 96.38 52 GLY B O 1
ATOM 1035 N N . GLU B 1 53 ? 11.57 -2.367 -7.945 1 94.94 53 GLU B N 1
ATOM 1036 C CA . GLU B 1 53 ? 11.914 -1.455 -9.031 1 94.94 53 GLU B CA 1
ATOM 1037 C C . GLU B 1 53 ? 10.719 -0.591 -9.43 1 94.94 53 GLU B C 1
ATOM 1039 O O . GLU B 1 53 ? 10.875 0.404 -10.141 1 94.94 53 GLU B O 1
ATOM 1044 N N . ARG B 1 54 ? 9.594 -0.935 -8.984 1 92.19 54 ARG B N 1
ATOM 1045 C CA . ARG B 1 54 ? 8.375 -0.2 -9.305 1 92.19 54 ARG B CA 1
ATOM 1046 C C . ARG B 1 54 ? 7.602 0.168 -8.047 1 92.19 54 ARG B C 1
ATOM 1048 O O . ARG B 1 54 ? 7.52 -0.629 -7.109 1 92.19 54 ARG B O 1
ATOM 1055 N N . ASN B 1 55 ? 7.137 1.367 -8.094 1 93.31 55 ASN B N 1
ATOM 1056 C CA . ASN B 1 55 ? 6.223 1.781 -7.039 1 93.31 55 ASN B CA 1
ATOM 1057 C C . ASN B 1 55 ? 4.832 1.183 -7.234 1 93.31 55 ASN B C 1
ATOM 1059 O O . ASN B 1 55 ? 4.043 1.679 -8.039 1 93.31 55 ASN B O 1
ATOM 1063 N N . VAL B 1 56 ? 4.574 0.097 -6.543 1 94.81 56 VAL B N 1
ATOM 1064 C CA . VAL B 1 56 ? 3.33 -0.653 -6.664 1 94.81 56 VAL B CA 1
ATOM 1065 C C . VAL B 1 56 ? 2.172 0.172 -6.105 1 94.81 56 VAL B C 1
ATOM 1067 O O . VAL B 1 56 ? 2.361 0.981 -5.195 1 94.81 56 VAL B O 1
ATOM 1070 N N . THR B 1 57 ? 1.006 0.008 -6.664 1 94.44 57 THR B N 1
ATOM 1071 C CA . THR B 1 57 ? -0.179 0.7 -6.168 1 94.44 57 THR B CA 1
ATOM 1072 C C . THR B 1 57 ? -0.807 -0.067 -5.008 1 94.44 57 THR B C 1
ATOM 1074 O O . THR B 1 57 ? -0.53 -1.253 -4.82 1 94.44 57 THR B O 1
ATOM 1077 N N . PHE B 1 58 ? -1.606 0.632 -4.312 1 96.94 58 PHE B N 1
ATOM 1078 C CA . PHE B 1 58 ? -2.283 0.026 -3.174 1 96.94 58 PHE B CA 1
ATOM 1079 C C . PHE B 1 58 ? -3.211 -1.096 -3.627 1 96.94 58 PHE B C 1
ATOM 1081 O O . PHE B 1 58 ? -3.252 -2.162 -3.012 1 96.94 58 PHE B O 1
ATOM 1088 N N . MET B 1 59 ? -3.889 -0.97 -4.707 1 95.44 59 MET B N 1
ATOM 1089 C CA . MET B 1 59 ? -4.82 -1.992 -5.168 1 95.44 59 MET B CA 1
ATOM 1090 C C . MET B 1 59 ? -4.082 -3.264 -5.57 1 95.44 59 MET B C 1
ATOM 1092 O O . MET B 1 59 ? -4.59 -4.371 -5.375 1 95.44 59 MET B O 1
ATOM 1096 N N . ASN B 1 60 ? -2.893 -3.113 -6.098 1 95.38 60 ASN B N 1
ATOM 1097 C CA . ASN B 1 60 ? -2.109 -4.301 -6.418 1 95.38 60 ASN B CA 1
ATOM 1098 C C . ASN B 1 60 ? -1.666 -5.039 -5.156 1 95.38 60 ASN B C 1
ATOM 1100 O O . ASN B 1 60 ? -1.612 -6.27 -5.137 1 95.38 60 ASN B O 1
ATOM 1104 N N . ILE B 1 61 ? -1.369 -4.285 -4.125 1 97.5 61 ILE B N 1
ATOM 1105 C CA . ILE B 1 61 ? -1.001 -4.902 -2.855 1 97.5 61 ILE B CA 1
ATOM 1106 C C . ILE B 1 61 ? -2.182 -5.699 -2.309 1 97.5 61 ILE B C 1
ATOM 1108 O O . ILE B 1 61 ? -2.01 -6.824 -1.828 1 97.5 61 ILE B O 1
ATOM 1112 N N . ILE B 1 62 ? -3.365 -5.145 -2.42 1 97.5 62 ILE B N 1
ATOM 1113 C CA . ILE B 1 62 ? -4.582 -5.809 -1.974 1 97.5 62 ILE B CA 1
ATOM 1114 C C . ILE B 1 62 ? -4.762 -7.121 -2.734 1 97.5 62 ILE B C 1
ATOM 1116 O O . ILE B 1 62 ? -5.027 -8.164 -2.133 1 97.5 62 ILE B O 1
ATOM 1120 N N . ARG B 1 63 ? -4.609 -7.105 -3.994 1 96.38 63 ARG B N 1
ATOM 1121 C CA . ARG B 1 63 ? -4.801 -8.289 -4.824 1 96.38 63 ARG B CA 1
ATOM 1122 C C . ARG B 1 63 ? -3.752 -9.352 -4.508 1 96.38 63 ARG B C 1
ATOM 1124 O O . ARG B 1 63 ? -4.078 -10.539 -4.379 1 96.38 63 ARG B O 1
ATOM 1131 N N . ILE B 1 64 ? -2.541 -8.891 -4.391 1 97.88 64 ILE B N 1
ATOM 1132 C CA . ILE B 1 64 ? -1.45 -9.812 -4.082 1 97.88 64 ILE B CA 1
ATOM 1133 C C . ILE B 1 64 ? -1.703 -10.477 -2.729 1 97.88 64 ILE B C 1
ATOM 1135 O O . ILE B 1 64 ? -1.607 -11.695 -2.604 1 97.88 64 ILE B O 1
ATOM 1139 N N . ALA B 1 65 ? -2 -9.68 -1.75 1 98.06 65 ALA B N 1
ATOM 1140 C CA . ALA B 1 65 ? -2.27 -10.219 -0.417 1 98.06 65 ALA B CA 1
ATOM 1141 C C . ALA B 1 65 ? -3.42 -11.219 -0.449 1 98.06 65 ALA B C 1
ATOM 1143 O O . ALA B 1 65 ? -3.357 -12.266 0.2 1 98.06 65 ALA B O 1
ATOM 1144 N N . ARG B 1 66 ? -4.426 -10.906 -1.207 1 96.5 66 ARG B N 1
ATOM 1145 C CA . ARG B 1 66 ? -5.594 -11.773 -1.316 1 96.5 66 ARG B CA 1
ATOM 1146 C C . ARG B 1 66 ? -5.215 -13.133 -1.886 1 96.5 66 ARG B C 1
ATOM 1148 O O . ARG B 1 66 ? -5.605 -14.172 -1.346 1 96.5 66 ARG B O 1
ATOM 1155 N N . VAL B 1 67 ? -4.457 -13.078 -2.955 1 96.94 67 VAL B N 1
ATOM 1156 C CA . VAL B 1 67 ? -4.035 -14.328 -3.588 1 96.94 67 VAL B CA 1
ATOM 1157 C C . VAL B 1 67 ? -3.197 -15.148 -2.611 1 96.94 67 VAL B C 1
ATOM 1159 O O . VAL B 1 67 ? -3.266 -16.375 -2.604 1 96.94 67 VAL B O 1
ATOM 1162 N N . MET B 1 68 ? -2.51 -14.453 -1.775 1 97.31 68 MET B N 1
ATOM 1163 C CA . MET B 1 68 ? -1.601 -15.109 -0.838 1 97.31 68 MET B CA 1
ATOM 1164 C C . MET B 1 68 ? -2.322 -15.469 0.456 1 97.31 68 MET B C 1
ATOM 1166 O O . MET B 1 68 ? -1.708 -15.992 1.387 1 97.31 68 MET B O 1
ATOM 1170 N N . GLN B 1 69 ? -3.574 -15.109 0.548 1 96.5 69 GLN B N 1
ATOM 1171 C CA . GLN B 1 69 ? -4.402 -15.406 1.713 1 96.5 69 GLN B CA 1
ATOM 1172 C C . GLN B 1 69 ? -3.865 -14.703 2.959 1 96.5 69 GLN B C 1
ATOM 1174 O O . GLN B 1 69 ? -3.748 -15.32 4.02 1 96.5 69 GLN B O 1
ATOM 1179 N N . LEU B 1 70 ? -3.463 -13.5 2.818 1 97.5 70 LEU B N 1
ATOM 1180 C CA . LEU B 1 70 ? -3.018 -12.617 3.891 1 97.5 70 LEU B CA 1
ATOM 1181 C C . LEU B 1 70 ? -3.807 -11.312 3.881 1 97.5 70 LEU B C 1
ATOM 1183 O O . LEU B 1 70 ? -4.289 -10.875 2.832 1 97.5 70 LEU B O 1
ATOM 1187 N N . LEU B 1 71 ? -3.873 -10.766 5.094 1 97.69 71 LEU B N 1
ATOM 1188 C CA . LEU B 1 71 ? -4.254 -9.359 5.113 1 97.69 71 LEU B CA 1
ATOM 1189 C C . LEU B 1 71 ? -3.111 -8.477 4.617 1 97.69 71 LEU B C 1
ATOM 1191 O O . LEU B 1 71 ? -1.939 -8.789 4.84 1 97.69 71 LEU B O 1
ATOM 1195 N N . PRO B 1 72 ? -3.443 -7.418 3.994 1 98 72 PRO B N 1
ATOM 1196 C CA . PRO B 1 72 ? -2.381 -6.492 3.59 1 98 72 PRO B CA 1
ATOM 1197 C C . PRO B 1 72 ? -1.489 -6.074 4.754 1 98 72 PRO B C 1
ATOM 1199 O O . PRO B 1 72 ? -0.272 -5.949 4.594 1 98 72 PRO B O 1
ATOM 1202 N N . SER B 1 73 ? -2.123 -5.891 5.918 1 98.56 73 SER B N 1
ATOM 1203 C CA . SER B 1 73 ? -1.349 -5.523 7.098 1 98.56 73 SER B CA 1
ATOM 1204 C C . SER B 1 73 ? -0.363 -6.621 7.48 1 98.56 73 SER B C 1
ATOM 1206 O O . SER B 1 73 ? 0.753 -6.336 7.918 1 98.56 73 SER B O 1
ATOM 1208 N N . GLU B 1 74 ? -0.771 -7.875 7.301 1 98.25 74 GLU B N 1
ATOM 1209 C CA . GLU B 1 74 ? 0.109 -9 7.598 1 98.25 74 GLU B CA 1
ATOM 1210 C C . GLU B 1 74 ? 1.269 -9.07 6.605 1 98.25 74 GLU B C 1
ATOM 1212 O O . GLU B 1 74 ? 2.406 -9.352 6.992 1 98.25 74 GLU B O 1
ATOM 1217 N N . LEU B 1 75 ? 0.95 -8.844 5.383 1 98.31 75 LEU B N 1
ATOM 1218 C CA . LEU B 1 75 ? 1.992 -8.836 4.359 1 98.31 75 LEU B CA 1
ATOM 1219 C C . LEU B 1 75 ? 3.039 -7.766 4.664 1 98.31 75 LEU B C 1
ATOM 1221 O O . LEU B 1 75 ? 4.242 -8.023 4.566 1 98.31 75 LEU B O 1
ATOM 1225 N N . LEU B 1 76 ? 2.572 -6.551 5.059 1 98.44 76 L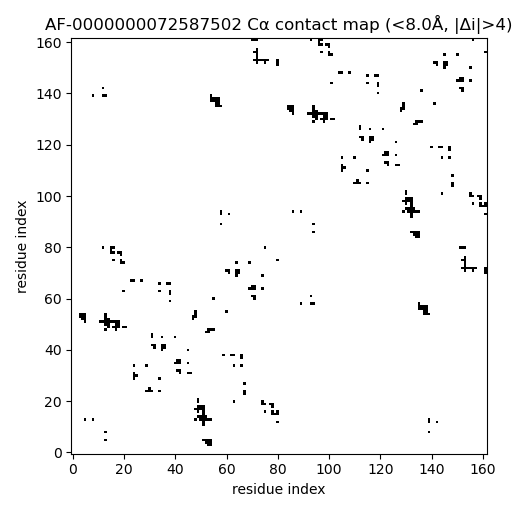EU B N 1
ATOM 1226 C CA . LEU B 1 76 ? 3.496 -5.469 5.383 1 98.44 76 LEU B CA 1
ATOM 1227 C C . LEU B 1 76 ? 4.266 -5.777 6.664 1 98.44 76 LEU B C 1
ATOM 1229 O O . LEU B 1 76 ? 5.449 -5.453 6.773 1 98.44 76 LEU B O 1
ATOM 1233 N N . ARG B 1 77 ? 3.566 -6.395 7.559 1 98.06 77 ARG B N 1
ATOM 1234 C CA . ARG B 1 77 ? 4.242 -6.793 8.789 1 98.06 77 ARG B CA 1
ATOM 1235 C C . ARG B 1 77 ? 5.367 -7.777 8.5 1 98.06 77 ARG B C 1
ATOM 1237 O O . ARG B 1 77 ? 6.457 -7.664 9.07 1 98.06 77 ARG B O 1
ATOM 1244 N N . ASN B 1 78 ? 5.066 -8.719 7.641 1 97.62 78 ASN B N 1
ATOM 1245 C CA . ASN B 1 78 ? 6.078 -9.695 7.242 1 97.62 78 ASN B CA 1
ATOM 1246 C C . ASN B 1 78 ? 7.285 -9.016 6.598 1 97.62 78 ASN B C 1
ATOM 1248 O O . ASN B 1 78 ? 8.398 -9.539 6.66 1 97.62 78 ASN B O 1
ATOM 1252 N N . ALA B 1 79 ? 7.039 -7.883 6.023 1 97.62 79 ALA B N 1
ATOM 1253 C CA . ALA B 1 79 ? 8.094 -7.117 5.375 1 97.62 79 ALA B CA 1
ATOM 1254 C C . ALA B 1 79 ? 8.812 -6.215 6.375 1 97.62 79 ALA B C 1
ATOM 1256 O O . ALA B 1 79 ? 9.789 -5.539 6.023 1 97.62 79 ALA B O 1
ATOM 1257 N N . GLY B 1 80 ? 8.336 -6.164 7.637 1 96.5 80 GLY B N 1
ATOM 1258 C CA . GLY B 1 80 ? 8.906 -5.285 8.641 1 96.5 80 GLY B CA 1
ATOM 1259 C C . GLY B 1 80 ? 8.484 -3.838 8.484 1 96.5 80 GLY B C 1
ATOM 1260 O O . GLY B 1 80 ? 9.203 -2.926 8.898 1 96.5 80 GLY B O 1
ATOM 1261 N N . LEU B 1 81 ? 7.32 -3.768 7.836 1 96.31 81 LEU B N 1
ATOM 1262 C CA . LEU B 1 81 ? 6.824 -2.428 7.539 1 96.31 81 LEU B CA 1
ATOM 1263 C C . LEU B 1 81 ? 5.535 -2.145 8.305 1 96.31 81 LEU B C 1
ATOM 1265 O O . LEU B 1 81 ? 4.816 -3.072 8.68 1 96.31 81 LEU B O 1
#

pLDDT: mean 90.89, std 17.25, range [27.28, 98.62]

InterPro domains:
  IPR001387 Cro/C1-type, helix-turn-helix domain [PF01381] (21-74)
  IPR001387 Cro/C1-type, helix-turn-helix domain [PS50943] (21-75)
  IPR001387 Cro/C1-type, helix-turn-helix domain [SM00530] (20-75)
  IPR001387 Cro/C1-type, helix-turn-helix domain [cd00093] (18-75)
  I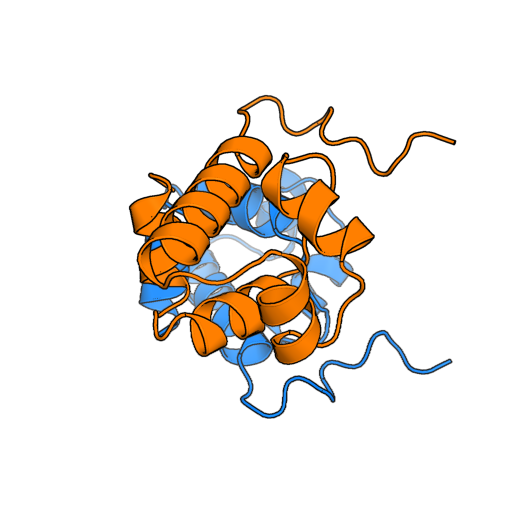PR010982 Lambda repressor-like, DNA-binding domain superfamily [G3DSA:1.10.260.40] (9-79)
  IPR010982 Lambda repressor-like, DNA-binding domain superfamily [SSF47413] (15-77)

Foldseek 3Di:
DQQVFLVVVPVCLQQLLLCLLVVLCVVVPHDLCRLCVQLVHDSVVNVCSSRSGDDDDPSSLCSSCVVSVHDSVVSSVSSVD/DQQVFVVVVPVCLQQLLLCLLVVLCVVVPHDLCRLCVQLVHDSVVNVCSSRSGDDDDPSSLCSSCVVSVHDSVVSSVSSVD

Secondary structure (DSSP, 8-state):
---S-GGG-TT-HHHHHHHHHHHHHHHTT--HHHHHHHHTS-HHHHHHHHTT-S--BHHHHHHHHHHTT--HHHHHHHTT-/---S-GGG-TT-HHHHHHHHHHHHHHHTT--HHHHHHHHTS-HHHHHHHHTT-S--BHHHHHHHHHHTT--HHHHHHHTT-

Organism: Burkholderia pseudomallei (strain K96243) (NCBI:txid272560)

Solvent-accessible surface area (backbone atoms only — not comparable to full-atom values): 8470 Å² total; per-residue (Å²): 125,84,57,76,54,41,69,75,43,76,80,42,57,43,38,34,46,10,45,33,50,48,52,50,36,52,76,70,71,46,50,64,59,57,50,14,56,78,55,71,49,52,42,68,56,45,51,33,33,39,65,19,54,39,76,49,40,45,65,56,47,48,41,48,22,52,76,67,72,41,44,47,16,53,51,30,43,70,32,75,52,126,82,56,76,54,41,69,76,42,75,80,42,57,42,38,35,45,10,46,35,50,47,52,50,36,52,74,69,71,44,50,65,58,57,51,14,56,77,56,70,50,52,44,70,58,46,51,33,33,38,63,17,54,38,76,50,41,44,66,56,47,48,41,48,22,52,76,67,72,42,44,46,16,53,52,29,42,71,33,75,52

Radius of gyration: 15.24 Å; Cα contacts (8 Å, |Δi|>4): 229; chains: 2; bounding box: 31×44×36 Å

Nearest PDB structures (foldseek):
  1y7y-assembly1_B  TM=9.782E-01  e=1.918E-05  Aeromonas hydrophila
  2b5a-assembly1_A  TM=9.706E-01  e=2.394E-05  [Bacillus] caldolyticus
  3f51-assembly1_A  TM=9.805E-01  e=2.324E-04  Corynebacterium glutamicum
  3f52-assembly1_E  TM=9.737E-01  e=4.046E-04  Corynebacterium glutamicum
  3f52-assembly1_A  TM=9.539E-01  e=3.241E-04  Corynebacterium glutamicum